Protein AF-A0A382LDP5-F1 (afdb_monomer_lite)

Structure (mmCIF, N/CA/C/O backbone):
data_AF-A0A382LDP5-F1
#
_entry.id   AF-A0A382LDP5-F1
#
loop_
_atom_site.group_PDB
_atom_site.id
_atom_site.type_symbol
_atom_site.label_atom_id
_atom_site.label_alt_id
_atom_site.label_comp_id
_atom_site.label_asym_id
_atom_site.label_entity_id
_atom_site.label_seq_id
_atom_site.pdbx_PDB_ins_code
_atom_site.Cartn_x
_atom_site.Cartn_y
_atom_site.Cartn_z
_atom_site.occupancy
_atom_site.B_iso_or_equiv
_atom_site.auth_seq_id
_atom_site.auth_comp_id
_atom_site.auth_asym_id
_atom_site.auth_atom_id
_atom_site.pdbx_PDB_model_num
ATOM 1 N N . MET A 1 1 ? -37.246 -4.353 24.747 1.00 52.97 1 MET A N 1
ATOM 2 C CA . MET A 1 1 ? -38.467 -3.590 25.084 1.00 52.97 1 MET A CA 1
ATOM 3 C C . MET A 1 1 ? -38.208 -2.152 24.686 1.00 52.97 1 MET A C 1
ATOM 5 O O . MET A 1 1 ? -37.091 -1.699 24.880 1.00 52.97 1 MET A O 1
ATOM 9 N N . THR A 1 2 ? -39.165 -1.484 24.052 1.00 60.97 2 THR A N 1
ATOM 10 C CA . THR A 1 2 ? -38.986 -0.116 23.543 1.00 60.97 2 THR A CA 1
ATOM 11 C C . THR A 1 2 ? -39.783 0.815 24.450 1.00 60.97 2 THR A C 1
ATOM 13 O O . THR A 1 2 ? -41.000 0.643 24.540 1.00 60.97 2 THR A O 1
ATOM 16 N N . SER A 1 3 ? -39.125 1.741 25.157 1.00 77.38 3 SER A N 1
ATOM 17 C CA . SER A 1 3 ? -39.829 2.702 26.016 1.00 77.38 3 SER A CA 1
ATOM 18 C C . SER A 1 3 ? -40.729 3.615 25.171 1.00 77.38 3 SER A C 1
ATOM 20 O O . SER A 1 3 ? -40.471 3.854 23.985 1.00 77.38 3 SER A O 1
ATOM 22 N N . LYS A 1 4 ? -41.811 4.123 25.769 1.00 79.56 4 LYS A N 1
ATOM 23 C CA . LYS A 1 4 ? -42.780 4.965 25.056 1.00 79.56 4 LYS A CA 1
ATOM 24 C C . LYS A 1 4 ? -42.286 6.407 24.936 1.00 79.56 4 LYS A C 1
ATOM 26 O O . LYS A 1 4 ? -42.578 7.070 23.939 1.00 79.56 4 LYS A O 1
ATOM 31 N N . PHE A 1 5 ? -41.517 6.881 25.918 1.00 90.12 5 PHE A N 1
ATOM 32 C CA . PHE A 1 5 ? -40.956 8.229 25.938 1.00 90.12 5 PHE A CA 1
ATOM 33 C C . PHE A 1 5 ? -39.427 8.222 26.067 1.00 90.12 5 PHE A C 1
ATOM 35 O O . PHE A 1 5 ? -38.841 7.401 26.772 1.00 90.12 5 PHE A O 1
ATOM 42 N N . LYS A 1 6 ? -38.765 9.191 25.416 1.00 87.00 6 LYS A N 1
ATOM 43 C CA . LYS A 1 6 ? -37.292 9.296 25.402 1.00 87.00 6 LYS A CA 1
ATOM 44 C C . LYS A 1 6 ? -36.678 9.432 26.798 1.00 87.00 6 LYS A C 1
ATOM 46 O O . LYS A 1 6 ? -35.593 8.913 27.015 1.00 87.00 6 LYS A O 1
ATOM 51 N N . TYR A 1 7 ? -37.341 10.120 27.730 1.00 91.88 7 TYR A N 1
ATOM 52 C CA . TYR A 1 7 ? -36.800 10.296 29.083 1.00 91.88 7 TYR A CA 1
ATOM 53 C C . TYR A 1 7 ? -36.760 8.974 29.865 1.00 91.88 7 TYR A C 1
ATOM 55 O O . TYR A 1 7 ? -35.806 8.743 30.596 1.00 91.88 7 TYR A O 1
ATOM 63 N N . GLU A 1 8 ? -37.743 8.090 29.661 1.00 91.75 8 GLU A N 1
ATOM 64 C CA . GLU A 1 8 ? -37.777 6.750 30.264 1.00 91.75 8 GLU A CA 1
ATOM 65 C C . GLU A 1 8 ? -36.614 5.908 29.739 1.00 91.75 8 GLU A C 1
ATOM 67 O O . GLU A 1 8 ? -35.909 5.278 30.514 1.00 91.75 8 GLU A O 1
ATOM 72 N N . TRP A 1 9 ? -36.340 5.990 28.434 1.00 89.38 9 TRP A N 1
ATOM 73 C CA . TRP A 1 9 ? -35.195 5.318 27.823 1.00 89.38 9 TRP A CA 1
ATOM 74 C C . TRP A 1 9 ? -33.854 5.831 28.363 1.00 89.38 9 TRP A C 1
ATOM 76 O O . TRP A 1 9 ? -32.962 5.041 28.665 1.00 89.38 9 TRP A O 1
ATOM 86 N N . TYR A 1 10 ? -33.698 7.151 28.513 1.00 90.19 10 TYR A N 1
ATOM 87 C CA . TYR A 1 10 ? -32.489 7.722 29.112 1.00 90.19 10 TYR A CA 1
ATOM 88 C C . TYR A 1 10 ? -32.309 7.288 30.568 1.00 90.19 10 TYR A C 1
ATOM 90 O O . TYR A 1 10 ? -31.184 6.994 30.969 1.00 90.19 10 TYR A O 1
ATOM 98 N N . GLN A 1 11 ? -33.397 7.214 31.338 1.00 92.56 11 GLN A N 1
ATOM 99 C CA . GLN A 1 11 ? -33.353 6.727 32.712 1.00 92.56 11 GLN A CA 1
ATOM 100 C C . GLN A 1 11 ? -32.978 5.239 32.762 1.00 92.56 11 GLN A C 1
ATOM 102 O O . GLN A 1 11 ? -32.095 4.872 33.524 1.00 92.56 11 GLN A O 1
ATOM 107 N N . GLU A 1 12 ? -33.541 4.402 31.886 1.00 92.19 12 GLU A N 1
ATOM 108 C CA . GLU A 1 12 ? -33.179 2.981 31.771 1.00 92.19 12 GLU A CA 1
ATOM 109 C C . GLU A 1 12 ? -31.692 2.778 31.435 1.00 92.19 12 GLU A C 1
ATOM 111 O O . GLU A 1 12 ? -31.045 1.896 32.006 1.00 92.19 12 GLU A O 1
ATOM 116 N N . ILE A 1 13 ? -31.126 3.597 30.538 1.00 90.75 13 ILE A N 1
ATOM 117 C CA . ILE A 1 13 ? -29.684 3.584 30.235 1.00 90.75 13 ILE A CA 1
ATOM 118 C C . ILE A 1 13 ? -28.871 3.972 31.470 1.00 90.75 13 ILE A C 1
ATOM 120 O O . ILE A 1 13 ? -27.852 3.339 31.748 1.00 90.75 13 ILE A O 1
ATOM 124 N N . TYR A 1 14 ? -29.300 5.007 32.192 1.00 92.81 14 TYR A N 1
ATOM 125 C CA . TYR A 1 14 ? -28.618 5.476 33.394 1.00 92.81 14 TYR A CA 1
ATOM 126 C C . TYR A 1 14 ? -28.636 4.415 34.503 1.00 92.81 14 TYR A C 1
ATOM 128 O O . TYR A 1 14 ? -27.598 4.108 35.086 1.00 92.81 14 TYR A O 1
ATOM 136 N N . ASP A 1 15 ? -29.787 3.787 34.731 1.00 95.62 15 ASP A N 1
ATOM 137 C CA . ASP A 1 15 ? -29.961 2.733 35.732 1.00 95.62 15 ASP A CA 1
ATOM 138 C C . ASP A 1 15 ? -29.179 1.462 35.353 1.00 95.62 15 ASP A C 1
ATOM 140 O O . ASP A 1 15 ? -28.639 0.767 36.213 1.00 95.62 15 ASP A O 1
ATOM 144 N N . SER A 1 16 ? -29.052 1.182 34.051 1.00 95.44 16 SER A N 1
ATOM 145 C CA . SER A 1 16 ? -28.300 0.037 33.517 1.00 95.44 16 SER A CA 1
ATOM 146 C C . SER A 1 16 ? -26.818 0.334 33.273 1.00 95.44 16 SER A C 1
ATOM 148 O O . SER A 1 16 ? -26.090 -0.537 32.791 1.00 95.44 16 SER A O 1
ATOM 150 N N . PHE A 1 17 ? -26.339 1.540 33.587 1.00 93.06 17 PHE A N 1
ATOM 151 C CA . PHE A 1 17 ? -25.025 2.021 33.157 1.00 93.06 17 PHE A CA 1
ATOM 152 C C . PHE A 1 17 ? -23.879 1.106 33.607 1.00 93.06 17 PHE A C 1
ATOM 154 O O . PHE A 1 17 ? -23.004 0.756 32.815 1.00 93.06 17 PHE A O 1
ATOM 161 N N . SER A 1 18 ? -23.919 0.632 34.855 1.00 95.12 18 SER A N 1
ATOM 162 C CA . SER A 1 18 ? -22.925 -0.313 35.377 1.00 95.12 18 SER A CA 1
ATOM 163 C C . SER A 1 18 ? -22.940 -1.660 34.647 1.00 95.12 18 SER A C 1
ATOM 165 O O . SER A 1 18 ? -21.878 -2.234 34.416 1.00 95.12 18 SER A O 1
ATOM 167 N N . ALA A 1 19 ? -24.118 -2.156 34.255 1.00 95.75 19 ALA A N 1
ATOM 168 C CA . ALA A 1 19 ? -24.245 -3.405 33.505 1.00 95.75 19 ALA A CA 1
ATOM 169 C C . ALA A 1 19 ? -23.701 -3.258 32.077 1.00 95.75 19 ALA A C 1
ATOM 171 O O . ALA A 1 19 ? -22.964 -4.126 31.616 1.00 95.75 19 ALA A O 1
ATOM 172 N N . ILE A 1 20 ? -23.985 -2.127 31.421 1.00 94.06 20 ILE A N 1
ATOM 173 C CA . ILE A 1 20 ? -23.461 -1.794 30.089 1.00 94.06 20 ILE A CA 1
ATOM 174 C C . ILE A 1 20 ? -21.929 -1.721 30.119 1.00 94.06 20 ILE A C 1
ATOM 176 O O . ILE A 1 20 ? -21.269 -2.296 29.254 1.00 94.06 20 ILE A O 1
ATOM 180 N N . ILE A 1 21 ? -21.345 -1.059 31.126 1.00 94.00 21 ILE A N 1
ATOM 181 C CA . ILE A 1 21 ? -19.883 -1.004 31.284 1.00 94.00 21 ILE A CA 1
ATOM 182 C C . ILE A 1 21 ? -19.307 -2.404 31.518 1.00 94.00 21 ILE A C 1
ATOM 184 O O . ILE A 1 21 ? -18.338 -2.774 30.858 1.00 94.00 21 ILE A O 1
ATOM 188 N N . ALA A 1 22 ? -19.905 -3.206 32.403 1.00 95.06 22 ALA A N 1
ATOM 189 C CA . ALA A 1 22 ? -19.426 -4.559 32.681 1.00 95.06 22 ALA A CA 1
ATOM 190 C C . ALA A 1 22 ? -19.488 -5.471 31.441 1.00 95.06 22 ALA A C 1
ATOM 192 O O . ALA A 1 22 ? -18.560 -6.246 31.187 1.00 95.06 22 ALA A O 1
ATOM 193 N N . GLU A 1 23 ? -20.553 -5.360 30.643 1.00 95.19 23 GLU A N 1
ATOM 194 C CA . GLU A 1 23 ? -20.687 -6.063 29.367 1.00 95.19 23 GLU A CA 1
ATOM 195 C C . GLU A 1 23 ? -19.606 -5.619 28.373 1.00 95.19 23 GLU A C 1
ATOM 197 O O . GLU A 1 23 ? -18.906 -6.463 27.804 1.00 95.19 23 GLU A O 1
ATOM 202 N N . ALA A 1 24 ? -19.413 -4.306 28.215 1.00 88.69 24 ALA A N 1
ATOM 203 C CA . ALA A 1 24 ? -18.405 -3.737 27.327 1.00 88.69 24 ALA A CA 1
ATOM 204 C C . ALA A 1 24 ? -16.979 -4.152 27.727 1.00 88.69 24 ALA A C 1
ATOM 206 O O . ALA A 1 24 ? -16.190 -4.554 26.870 1.00 88.69 24 ALA A O 1
ATOM 207 N N . GLU A 1 25 ? -16.647 -4.137 29.020 1.00 88.12 25 GLU A N 1
ATOM 208 C CA . GLU A 1 25 ? -15.364 -4.629 29.529 1.00 88.12 25 GLU A CA 1
ATOM 209 C C . GLU A 1 25 ? -15.185 -6.130 29.284 1.00 88.12 25 GLU A C 1
ATOM 211 O O . GLU A 1 25 ? -14.108 -6.575 28.876 1.00 88.12 25 GLU A O 1
ATOM 216 N N . GLY A 1 26 ? -16.230 -6.927 29.525 1.00 92.62 26 GLY A N 1
ATOM 217 C CA . GLY A 1 26 ? -16.220 -8.364 29.268 1.00 92.62 26 GLY A CA 1
ATOM 218 C C . GLY A 1 26 ? -15.967 -8.671 27.793 1.00 92.62 26 GLY A C 1
ATOM 219 O O . GLY A 1 26 ? -15.154 -9.539 27.463 1.00 92.62 26 GLY A O 1
ATOM 220 N N . TYR A 1 27 ? -16.607 -7.921 26.898 1.00 89.12 27 TYR A N 1
ATOM 221 C CA . TYR A 1 27 ? -16.396 -8.040 25.461 1.00 89.12 27 TYR A CA 1
ATOM 222 C C . TYR A 1 27 ? -15.003 -7.557 25.040 1.00 89.12 27 TYR A C 1
ATOM 224 O O . TYR A 1 27 ? -14.314 -8.240 24.284 1.00 89.12 27 TYR A O 1
ATOM 232 N N . GLY A 1 28 ? -14.530 -6.443 25.602 1.00 81.81 28 GLY A N 1
ATOM 233 C CA . GLY A 1 28 ? -13.176 -5.938 25.380 1.00 81.81 28 GLY A CA 1
ATOM 234 C C . GLY A 1 28 ? -12.099 -6.947 25.787 1.00 81.81 28 GLY A C 1
ATOM 235 O O . GLY A 1 28 ? -11.138 -7.153 25.047 1.00 81.81 28 GLY A O 1
ATOM 236 N N . LYS A 1 29 ? -12.289 -7.658 26.906 1.00 85.94 29 LYS A N 1
ATOM 237 C CA . LYS A 1 29 ? -11.415 -8.769 27.326 1.00 85.94 29 LYS A CA 1
ATOM 238 C C . LYS A 1 29 ? -11.452 -9.938 26.338 1.00 85.94 29 LYS A C 1
ATOM 240 O O . LYS A 1 29 ? -10.396 -10.471 26.011 1.00 85.94 29 LYS A O 1
ATOM 245 N N . LYS A 1 30 ? -12.629 -10.311 25.814 1.00 88.00 30 LYS A N 1
ATOM 246 C CA . LYS A 1 30 ? -12.755 -11.357 24.776 1.00 88.00 30 LYS A CA 1
ATOM 247 C C . LYS A 1 30 ? -12.025 -10.986 23.484 1.00 88.00 30 LYS A C 1
ATOM 249 O O . LYS A 1 30 ? -11.372 -11.838 22.892 1.00 88.00 30 LYS A O 1
ATOM 254 N N . LEU A 1 31 ? -12.094 -9.718 23.080 1.00 81.56 31 LEU A N 1
ATOM 255 C CA . LEU A 1 31 ? -11.359 -9.187 21.929 1.00 81.56 31 LEU A CA 1
ATOM 256 C C . LEU A 1 31 ? -9.854 -9.012 22.196 1.00 81.56 31 LEU A C 1
ATOM 258 O O . LEU A 1 31 ? -9.096 -8.709 21.277 1.00 81.56 31 LEU A O 1
ATOM 262 N N . GLY A 1 32 ? -9.399 -9.195 23.439 1.00 79.19 32 GLY A N 1
ATOM 263 C CA . GLY A 1 32 ? -8.006 -8.994 23.820 1.00 79.19 32 GLY A CA 1
ATOM 264 C C . GLY A 1 32 ? -7.588 -7.523 23.887 1.00 79.19 32 GLY A C 1
ATOM 265 O O . GLY A 1 32 ? -6.393 -7.241 23.870 1.00 79.19 32 GLY A O 1
ATOM 266 N N . LEU A 1 33 ? -8.534 -6.582 23.985 1.00 72.69 33 LEU A N 1
ATOM 267 C CA . LEU A 1 33 ? -8.248 -5.147 24.148 1.00 72.69 33 LEU A CA 1
ATOM 268 C C . LEU A 1 33 ? -7.609 -4.834 25.511 1.00 72.69 33 LEU A C 1
ATOM 270 O O . LEU A 1 33 ? -6.932 -3.825 25.673 1.00 72.69 33 LEU A O 1
ATOM 274 N N . ASN A 1 34 ? -7.747 -5.741 26.479 1.00 73.31 34 ASN A N 1
ATOM 275 C CA . ASN A 1 34 ? -7.053 -5.692 27.765 1.00 73.31 34 ASN A CA 1
ATOM 276 C C . ASN A 1 34 ? -5.549 -6.018 27.678 1.00 73.31 34 ASN A C 1
ATOM 278 O O . ASN A 1 34 ? -4.876 -5.977 28.703 1.00 73.31 34 ASN A O 1
ATOM 282 N N . LYS A 1 35 ? -5.016 -6.371 26.498 1.00 70.44 35 LYS A N 1
ATOM 283 C CA . LYS A 1 35 ? -3.579 -6.635 26.302 1.00 70.44 35 LYS A CA 1
ATOM 284 C C . LYS A 1 35 ? -2.726 -5.365 26.315 1.00 70.44 35 LYS A C 1
ATOM 286 O O . LYS A 1 35 ? -1.523 -5.461 26.526 1.00 70.44 35 LYS A O 1
ATOM 291 N N . LEU A 1 36 ? -3.336 -4.198 26.103 1.00 70.06 36 LEU A N 1
ATOM 292 C CA . LEU A 1 36 ? -2.643 -2.915 25.954 1.00 70.06 36 LEU A CA 1
ATOM 293 C C . LEU A 1 36 ? -3.149 -1.858 26.960 1.00 70.06 36 LEU A C 1
ATOM 295 O O . LEU A 1 36 ? -3.465 -0.743 26.552 1.00 70.06 36 LEU A O 1
ATOM 299 N N . PRO A 1 37 ? -3.242 -2.153 28.274 1.00 63.88 37 PRO A N 1
ATOM 300 C CA . PRO A 1 37 ? -3.909 -1.272 29.242 1.00 63.88 37 PRO A CA 1
ATOM 301 C C . PRO A 1 37 ? -3.259 0.119 29.355 1.00 63.88 37 PRO A C 1
ATOM 303 O O . PRO A 1 37 ? -3.952 1.092 29.625 1.00 63.88 37 PRO A O 1
ATOM 306 N N . ASN A 1 38 ? -1.952 0.219 29.088 1.00 67.56 38 ASN A N 1
ATOM 307 C CA . ASN A 1 38 ? -1.183 1.472 29.071 1.00 67.56 38 ASN A CA 1
ATOM 308 C C . ASN A 1 38 ? -0.591 1.781 27.676 1.00 67.56 38 ASN A C 1
ATOM 310 O O . ASN A 1 38 ? 0.312 2.608 27.540 1.00 67.56 38 ASN A O 1
ATOM 314 N N . ASP A 1 39 ? -1.056 1.080 26.639 1.00 68.56 39 ASP A N 1
ATOM 315 C CA . ASP A 1 39 ? -0.451 1.062 25.299 1.00 68.56 39 ASP A CA 1
ATOM 316 C C . ASP A 1 39 ? -1.510 1.266 24.202 1.00 68.56 39 ASP A C 1
ATOM 318 O O . ASP A 1 39 ? -1.516 0.618 23.159 1.00 68.56 39 ASP A O 1
ATOM 322 N N . ILE A 1 40 ? -2.453 2.175 24.463 1.00 67.25 40 ILE A N 1
ATOM 323 C CA . ILE A 1 40 ? -3.494 2.568 23.509 1.00 67.25 40 ILE A CA 1
ATOM 324 C C . ILE A 1 40 ? -2.993 3.775 22.706 1.00 67.25 40 ILE A C 1
ATOM 326 O O . ILE A 1 40 ? -2.827 4.873 23.240 1.00 67.25 40 ILE A O 1
ATOM 330 N N . GLY A 1 41 ? -2.751 3.580 21.409 1.00 66.06 41 GLY A N 1
ATOM 331 C CA . GLY A 1 41 ? -2.512 4.669 20.461 1.00 66.06 41 GLY A CA 1
ATOM 332 C C . GLY A 1 41 ? -3.839 5.292 20.025 1.00 66.06 41 GLY A C 1
ATOM 333 O O . GLY A 1 41 ? -4.626 4.647 19.343 1.00 66.06 41 GLY A O 1
ATOM 334 N N . LEU A 1 42 ? -4.104 6.540 20.421 1.00 60.16 42 LEU A N 1
ATOM 335 C CA . LEU A 1 42 ? -5.385 7.221 20.162 1.00 60.16 42 LEU A CA 1
ATOM 336 C C . LEU A 1 42 ? -5.428 8.016 18.847 1.00 60.16 42 LEU A C 1
ATOM 338 O O . LEU A 1 42 ? -6.384 8.754 18.614 1.00 60.16 42 LEU A O 1
ATOM 342 N N . TYR A 1 43 ? -4.420 7.905 17.978 1.00 59.06 43 TYR A N 1
ATOM 343 C CA . TYR A 1 43 ? -4.350 8.749 16.787 1.00 59.06 43 TYR A CA 1
ATOM 344 C C . TYR A 1 43 ? -3.946 7.976 15.531 1.00 59.06 43 T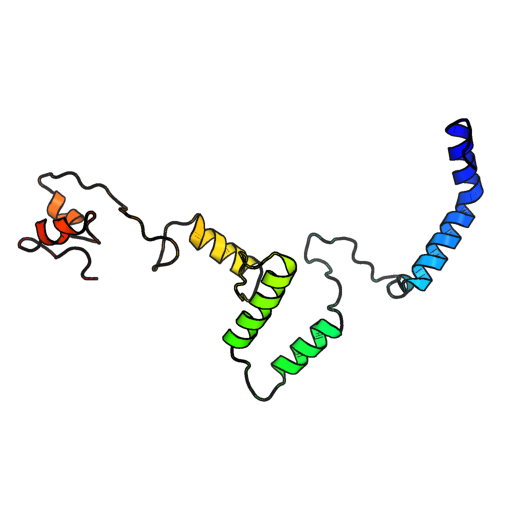YR A C 1
ATOM 346 O O . TYR A 1 43 ? -2.798 7.579 15.370 1.00 59.06 43 TYR A O 1
ATOM 354 N N . ALA A 1 44 ? -4.901 7.798 14.616 1.00 56.78 44 ALA A N 1
ATOM 355 C CA . ALA A 1 44 ? -4.696 7.102 13.344 1.00 56.78 44 ALA A CA 1
ATOM 356 C C . ALA A 1 44 ? -4.083 7.990 12.236 1.00 56.78 44 ALA A C 1
ATOM 358 O O . ALA A 1 44 ? -3.726 7.478 11.181 1.00 56.78 44 ALA A O 1
ATOM 359 N N . GLY A 1 45 ? -3.984 9.312 12.447 1.00 57.66 45 GLY A N 1
ATOM 360 C CA . GLY A 1 45 ? -3.654 10.288 11.392 1.00 57.66 45 GLY A CA 1
ATOM 361 C C . GLY A 1 45 ? -2.228 10.856 11.395 1.00 57.66 45 GLY A C 1
ATOM 362 O O . GLY A 1 45 ? -1.855 11.551 10.458 1.00 57.66 45 GLY A O 1
ATOM 363 N N . SER A 1 46 ? -1.422 10.610 12.431 1.00 54.28 46 SER A N 1
ATOM 364 C CA . SER A 1 46 ? -0.027 11.066 12.529 1.00 54.28 46 SER A CA 1
ATOM 365 C C . SER A 1 46 ? 0.795 9.977 13.182 1.00 54.28 46 SER A C 1
ATOM 367 O O . SER A 1 46 ? 0.360 9.343 14.143 1.00 54.28 46 SER A O 1
ATOM 369 N N . SER A 1 47 ? 1.998 9.786 12.652 1.00 56.88 47 SER A N 1
ATOM 370 C CA . SER A 1 47 ? 2.971 8.742 12.986 1.00 56.88 47 SER A CA 1
ATOM 371 C C . SER A 1 47 ? 3.525 8.796 14.418 1.00 56.88 47 SER A C 1
ATOM 373 O O . SER A 1 47 ? 4.632 8.330 14.662 1.00 56.88 47 SER A O 1
ATOM 375 N N . SER A 1 48 ? 2.805 9.381 15.374 1.00 60.69 48 SER A N 1
ATOM 376 C CA . SER A 1 48 ? 3.258 9.519 16.759 1.00 60.69 48 SER A CA 1
ATOM 377 C C . SER A 1 48 ? 3.274 8.185 17.514 1.00 60.69 48 SER A C 1
ATOM 379 O O . SER A 1 48 ? 4.129 8.003 18.378 1.00 60.69 48 SER A O 1
ATOM 381 N N . ARG A 1 49 ? 2.383 7.235 17.179 1.00 65.69 49 ARG A N 1
ATOM 382 C CA . ARG A 1 49 ? 2.397 5.867 17.735 1.00 65.69 49 ARG A CA 1
ATOM 383 C C . ARG A 1 49 ? 1.626 4.875 16.843 1.00 65.69 49 ARG A C 1
ATOM 385 O O . ARG A 1 49 ? 0.491 4.528 17.177 1.00 65.69 49 ARG A O 1
ATOM 392 N N . PRO A 1 50 ? 2.184 4.446 15.694 1.00 71.50 50 PRO A N 1
ATOM 393 C CA . PRO A 1 50 ? 1.547 3.419 14.873 1.00 71.50 50 PRO A CA 1
ATOM 394 C C . PRO A 1 50 ? 1.437 2.103 15.653 1.00 71.50 50 PRO A C 1
ATOM 396 O O . PRO A 1 50 ? 2.280 1.798 16.498 1.00 71.50 50 PRO A O 1
ATOM 399 N N . GLY A 1 51 ? 0.396 1.319 15.365 1.00 73.75 51 GLY A N 1
ATOM 400 C CA . GLY A 1 51 ? 0.291 -0.037 15.898 1.00 73.75 51 GLY A CA 1
ATOM 401 C C . GLY A 1 51 ? 1.464 -0.900 15.429 1.00 73.75 51 GLY A C 1
ATOM 402 O O . GLY A 1 51 ? 1.974 -0.715 14.322 1.00 73.75 51 GLY A O 1
ATOM 403 N N . ASN A 1 52 ? 1.884 -1.851 16.263 1.00 78.81 52 ASN A N 1
ATOM 404 C CA . ASN A 1 52 ? 2.886 -2.835 15.862 1.00 78.81 52 ASN A CA 1
ATOM 405 C C . ASN A 1 52 ? 2.394 -3.613 14.637 1.00 78.81 52 ASN A C 1
ATOM 407 O O . ASN A 1 52 ? 1.218 -3.981 14.559 1.00 78.81 52 ASN A O 1
ATOM 411 N N . LEU A 1 53 ? 3.301 -3.887 13.696 1.00 83.06 53 LEU A N 1
ATOM 412 C CA . LEU A 1 53 ? 2.981 -4.735 12.554 1.00 83.06 53 LEU A CA 1
ATOM 413 C C . LEU A 1 53 ? 2.555 -6.124 13.055 1.00 83.06 53 LEU A C 1
ATOM 415 O O . LEU A 1 53 ? 3.245 -6.697 13.902 1.00 83.06 53 LEU A O 1
ATOM 419 N N . PRO A 1 54 ? 1.448 -6.687 12.544 1.00 86.25 54 PRO A N 1
ATOM 420 C CA . PRO A 1 54 ? 1.078 -8.059 12.853 1.00 86.25 54 PRO A CA 1
ATOM 421 C C . PRO A 1 54 ? 2.184 -9.041 12.445 1.00 86.25 54 PRO A C 1
ATOM 423 O O . PRO A 1 54 ? 2.842 -8.838 11.424 1.00 86.25 54 PRO A O 1
ATOM 426 N N . ASN A 1 55 ? 2.338 -10.144 13.184 1.00 91.56 55 ASN A N 1
ATOM 427 C CA . ASN A 1 55 ? 3.367 -11.158 12.906 1.00 91.56 55 ASN A CA 1
ATOM 428 C C . ASN A 1 55 ? 3.294 -11.695 11.469 1.00 91.56 55 ASN A C 1
ATOM 430 O O . ASN A 1 55 ? 4.314 -11.824 10.809 1.00 91.56 55 ASN A O 1
ATOM 434 N N . TYR A 1 56 ? 2.088 -11.893 10.925 1.00 91.44 56 TYR A N 1
ATOM 435 C CA . TYR A 1 56 ? 1.912 -12.354 9.542 1.00 91.44 56 TYR A CA 1
ATOM 436 C C . TYR A 1 56 ? 2.406 -11.353 8.476 1.00 91.44 56 TYR A C 1
ATOM 438 O O . TYR A 1 56 ? 2.467 -11.707 7.304 1.00 91.44 56 TYR A O 1
ATOM 446 N N . VAL A 1 57 ? 2.734 -10.114 8.857 1.00 91.50 57 VAL A N 1
ATOM 447 C CA . VAL A 1 57 ? 3.378 -9.105 8.000 1.00 91.50 57 VAL A CA 1
ATOM 448 C C . VAL A 1 57 ? 4.858 -8.974 8.349 1.00 91.50 57 VAL A C 1
ATOM 450 O O . VAL A 1 57 ? 5.704 -8.970 7.458 1.00 91.50 57 VAL A O 1
ATOM 453 N N . LEU A 1 58 ? 5.178 -8.872 9.642 1.00 93.50 58 LEU A N 1
ATOM 454 C CA . LEU A 1 58 ? 6.547 -8.681 10.112 1.00 93.50 58 LEU A CA 1
ATOM 455 C C . LEU A 1 58 ? 7.437 -9.891 9.806 1.00 93.50 58 LEU A C 1
ATOM 457 O O . LEU A 1 58 ? 8.556 -9.707 9.330 1.00 93.50 58 LEU A O 1
ATOM 461 N N . ASP A 1 59 ? 6.944 -11.107 10.040 1.00 95.19 59 ASP A N 1
ATOM 462 C CA . ASP A 1 59 ? 7.728 -12.329 9.867 1.00 95.19 59 ASP A CA 1
ATOM 463 C C . ASP A 1 59 ? 8.148 -12.521 8.397 1.00 95.19 59 ASP A C 1
ATOM 465 O O . ASP A 1 59 ? 9.350 -12.672 8.167 1.00 95.19 59 ASP A O 1
ATOM 469 N N . PRO A 1 60 ? 7.256 -12.389 7.385 1.00 91.06 60 PRO A N 1
ATOM 470 C CA . PRO A 1 60 ? 7.670 -12.425 5.980 1.00 91.06 60 PRO A CA 1
ATOM 471 C C . PRO A 1 60 ? 8.670 -11.333 5.591 1.00 91.06 60 PRO A C 1
ATOM 473 O O . PRO A 1 60 ? 9.589 -11.595 4.817 1.00 91.06 60 PRO A O 1
ATOM 476 N N . ILE A 1 61 ? 8.533 -10.110 6.127 1.00 90.25 61 ILE A N 1
ATOM 477 C CA . ILE A 1 61 ? 9.496 -9.023 5.871 1.00 90.25 61 ILE A CA 1
ATOM 478 C C . ILE A 1 61 ? 10.880 -9.416 6.397 1.00 90.25 61 ILE A C 1
ATOM 480 O O . ILE A 1 61 ? 11.884 -9.247 5.698 1.00 90.25 61 ILE A O 1
ATOM 484 N N . VAL A 1 62 ? 10.945 -9.934 7.625 1.00 93.31 62 VAL A N 1
ATOM 485 C CA . VAL A 1 62 ? 12.198 -10.359 8.258 1.00 93.31 62 VAL A CA 1
ATOM 486 C C . VAL A 1 62 ? 12.806 -11.547 7.518 1.00 93.31 62 VAL A C 1
ATOM 488 O O . VAL A 1 62 ? 14.007 -11.537 7.250 1.00 93.31 62 VAL A O 1
ATOM 491 N N . GLU A 1 63 ? 11.999 -12.546 7.163 1.00 91.88 63 GLU A N 1
ATOM 492 C CA . GLU A 1 63 ? 12.428 -13.720 6.404 1.00 91.88 63 GLU A CA 1
ATOM 493 C C . GLU A 1 63 ? 13.010 -13.317 5.044 1.00 91.88 63 GLU A C 1
ATOM 495 O O . GLU A 1 63 ? 14.145 -13.678 4.733 1.00 91.88 63 GLU A O 1
ATOM 500 N N . ALA A 1 64 ? 12.292 -12.490 4.277 1.00 88.69 64 ALA A N 1
ATOM 501 C CA . ALA A 1 64 ? 12.737 -12.019 2.968 1.00 88.69 64 ALA A CA 1
ATOM 502 C C . ALA A 1 64 ? 14.054 -11.226 3.038 1.00 88.69 64 ALA A C 1
ATOM 504 O O . ALA A 1 64 ? 14.902 -11.369 2.161 1.00 88.69 64 ALA A O 1
ATOM 505 N N . ASN A 1 65 ? 14.256 -10.417 4.086 1.00 87.88 65 ASN A N 1
ATOM 506 C CA . ASN A 1 65 ? 15.489 -9.640 4.270 1.00 87.88 65 ASN A CA 1
ATOM 507 C C . ASN A 1 65 ? 16.672 -10.477 4.776 1.00 87.88 65 ASN A C 1
ATOM 509 O O . ASN A 1 65 ? 17.823 -10.114 4.542 1.00 87.88 65 ASN A O 1
ATOM 513 N N . ARG A 1 66 ? 16.411 -11.572 5.497 1.00 91.81 66 ARG A N 1
ATOM 514 C CA . ARG A 1 66 ? 17.451 -12.481 6.010 1.00 91.81 66 ARG A CA 1
ATOM 515 C C . ARG A 1 66 ? 17.760 -13.636 5.063 1.00 91.81 66 ARG A C 1
ATOM 517 O O . ARG A 1 66 ? 18.713 -14.377 5.309 1.00 91.81 66 ARG A O 1
ATOM 524 N N . ALA A 1 67 ? 16.974 -13.806 4.005 1.00 87.00 67 ALA A N 1
ATOM 525 C CA . ALA A 1 67 ? 17.236 -14.791 2.974 1.00 87.00 67 ALA A CA 1
ATOM 526 C C . ALA A 1 67 ? 18.607 -14.546 2.323 1.00 87.00 67 ALA A C 1
ATOM 528 O O . ALA A 1 67 ? 19.042 -13.416 2.118 1.00 87.00 67 ALA A O 1
ATOM 529 N N . SER A 1 68 ? 19.291 -15.624 1.941 1.00 85.00 68 SER A N 1
ATOM 530 C CA . SER A 1 68 ? 20.602 -15.554 1.279 1.00 85.00 68 SER A CA 1
ATOM 531 C C . SER A 1 68 ? 20.538 -15.055 -0.169 1.00 85.00 68 SER A C 1
ATOM 533 O O . SER A 1 68 ? 21.574 -14.908 -0.819 1.00 85.00 68 SER A O 1
ATOM 535 N N . ARG A 1 69 ? 19.332 -14.833 -0.703 1.00 85.69 69 ARG A N 1
ATOM 536 C CA . ARG A 1 69 ? 19.087 -14.409 -2.081 1.00 85.69 69 ARG A CA 1
ATOM 537 C C . ARG A 1 69 ? 18.090 -13.263 -2.106 1.00 85.69 69 ARG A C 1
ATOM 539 O O . ARG A 1 69 ? 17.019 -13.358 -1.517 1.00 85.69 69 ARG A O 1
ATOM 546 N N . THR A 1 70 ? 18.429 -12.224 -2.857 1.00 85.25 70 THR A N 1
ATOM 547 C CA . THR A 1 70 ? 17.544 -11.087 -3.103 1.00 85.25 70 THR A CA 1
ATOM 548 C C . THR A 1 70 ? 16.400 -11.491 -4.027 1.00 85.25 70 THR A C 1
ATOM 550 O O . THR A 1 70 ? 16.622 -12.112 -5.069 1.00 85.25 70 THR A O 1
ATOM 553 N N . ILE A 1 71 ? 15.176 -11.112 -3.664 1.00 86.19 71 ILE A N 1
ATOM 554 C CA . ILE A 1 71 ? 13.985 -11.356 -4.479 1.00 86.19 71 ILE A CA 1
ATOM 555 C C . ILE A 1 71 ? 13.973 -10.362 -5.653 1.00 86.19 71 ILE A C 1
ATOM 557 O O . ILE A 1 71 ? 14.140 -9.160 -5.430 1.00 86.19 71 ILE A O 1
ATOM 561 N N . PRO A 1 72 ? 13.770 -10.816 -6.904 1.00 89.12 72 PRO A N 1
ATOM 562 C CA . PRO A 1 72 ? 13.570 -9.910 -8.027 1.00 89.12 72 PRO A CA 1
ATOM 563 C C . PRO A 1 72 ? 12.338 -9.025 -7.811 1.00 89.12 72 PRO A C 1
ATOM 565 O O . PRO A 1 72 ? 11.247 -9.529 -7.552 1.00 89.12 72 PRO A O 1
ATOM 568 N N . VAL A 1 73 ? 12.497 -7.709 -7.988 1.00 86.31 73 VAL A N 1
ATOM 569 C CA . VAL A 1 73 ? 11.413 -6.722 -7.802 1.00 86.31 73 VAL A CA 1
ATOM 570 C C . VAL A 1 73 ? 10.183 -7.066 -8.641 1.00 86.31 73 VAL A C 1
ATOM 572 O O . VAL A 1 73 ? 9.068 -6.993 -8.142 1.00 86.31 73 VAL A O 1
ATOM 575 N N . ARG A 1 74 ? 10.390 -7.544 -9.872 1.00 90.50 74 ARG A N 1
ATOM 576 C CA . ARG A 1 74 ? 9.307 -7.956 -10.771 1.00 90.50 74 ARG A CA 1
ATOM 577 C C . ARG A 1 74 ? 8.379 -9.008 -10.156 1.00 90.50 74 ARG A C 1
ATOM 579 O O . ARG A 1 74 ? 7.179 -8.939 -10.364 1.00 90.50 74 ARG A O 1
ATOM 586 N N . THR A 1 75 ? 8.916 -9.966 -9.400 1.00 90.31 75 THR A N 1
ATOM 587 C CA . THR A 1 75 ? 8.093 -10.994 -8.745 1.00 90.31 75 THR A CA 1
ATOM 588 C C . THR A 1 75 ? 7.174 -10.364 -7.700 1.00 90.31 75 THR A C 1
ATOM 590 O O . THR A 1 75 ? 5.991 -10.680 -7.646 1.00 90.31 75 THR A O 1
ATOM 593 N N . VAL A 1 76 ? 7.710 -9.426 -6.913 1.00 89.06 76 VAL A N 1
ATOM 594 C CA . VAL A 1 76 ? 6.943 -8.679 -5.906 1.00 89.06 76 VAL A CA 1
ATOM 595 C C . VAL A 1 76 ? 5.885 -7.801 -6.575 1.00 89.06 76 VAL A C 1
ATOM 597 O O . VAL A 1 76 ? 4.750 -7.750 -6.112 1.00 89.06 76 VAL A O 1
ATOM 600 N N . GLU A 1 77 ? 6.233 -7.139 -7.679 1.00 92.06 77 GLU A N 1
ATOM 601 C CA . GLU A 1 77 ? 5.292 -6.344 -8.468 1.00 92.06 77 GLU A CA 1
ATOM 602 C C . GLU A 1 77 ? 4.163 -7.206 -9.034 1.00 92.06 77 GLU A C 1
ATOM 604 O O . GLU A 1 77 ? 3.001 -6.853 -8.867 1.00 92.06 77 GLU A O 1
ATOM 609 N N . ASP A 1 78 ? 4.467 -8.351 -9.647 1.00 94.62 78 ASP A N 1
ATOM 610 C CA . ASP A 1 78 ? 3.455 -9.252 -10.206 1.00 94.62 78 ASP A CA 1
ATOM 611 C C . ASP A 1 78 ? 2.473 -9.750 -9.131 1.00 94.62 78 ASP A C 1
ATOM 613 O O . ASP A 1 78 ? 1.265 -9.800 -9.376 1.00 94.62 78 ASP A O 1
ATOM 617 N N . ASP A 1 79 ? 2.951 -10.069 -7.926 1.00 93.69 79 ASP A N 1
ATOM 618 C CA . ASP A 1 79 ? 2.083 -10.474 -6.816 1.00 93.69 79 ASP A CA 1
ATOM 619 C C . ASP A 1 79 ? 1.261 -9.305 -6.259 1.00 93.69 79 ASP A C 1
ATOM 621 O O . ASP A 1 79 ? 0.059 -9.452 -6.026 1.00 93.69 79 ASP A O 1
ATOM 625 N N . LEU A 1 80 ? 1.857 -8.116 -6.135 1.00 93.56 80 LEU A N 1
ATOM 626 C CA . LEU A 1 80 ? 1.137 -6.907 -5.733 1.00 93.56 80 LEU A CA 1
ATOM 627 C C . LEU A 1 80 ? 0.019 -6.567 -6.732 1.00 93.56 80 LEU A C 1
ATOM 629 O O . LEU A 1 80 ? -1.100 -6.246 -6.329 1.00 93.56 80 LEU A O 1
ATOM 633 N N . ARG A 1 81 ? 0.294 -6.685 -8.037 1.00 95.56 81 ARG A N 1
ATOM 634 C CA . ARG A 1 81 ? -0.682 -6.461 -9.114 1.00 95.56 81 ARG A CA 1
ATOM 635 C C . ARG A 1 81 ? -1.861 -7.416 -8.995 1.00 95.56 81 ARG A C 1
ATOM 637 O O . ARG A 1 81 ? -2.996 -6.967 -9.123 1.00 95.56 81 ARG A O 1
ATOM 644 N N . LYS A 1 82 ? -1.619 -8.705 -8.720 1.00 96.38 82 LYS A N 1
ATOM 645 C CA . LYS A 1 82 ? -2.695 -9.689 -8.500 1.00 96.38 82 LYS A CA 1
ATOM 646 C C . LYS A 1 82 ? -3.586 -9.281 -7.333 1.00 96.38 82 LYS A C 1
ATOM 648 O O . LYS A 1 82 ? -4.796 -9.255 -7.502 1.00 96.38 82 LYS A O 1
ATOM 653 N N . VAL A 1 83 ? -2.999 -8.915 -6.189 1.00 95.88 83 VAL A N 1
ATOM 654 C CA . VAL A 1 83 ? -3.759 -8.497 -4.997 1.00 95.88 83 VAL A CA 1
ATOM 655 C C . VAL A 1 83 ? -4.615 -7.266 -5.294 1.00 95.88 83 VAL A C 1
ATOM 657 O O . VAL A 1 83 ? -5.802 -7.244 -4.984 1.00 95.88 83 VAL A O 1
ATOM 660 N N . VAL A 1 84 ? -4.038 -6.243 -5.927 1.00 96.00 84 VAL A N 1
ATOM 661 C CA . VAL A 1 84 ? -4.776 -5.018 -6.266 1.00 96.00 84 VAL A CA 1
ATOM 662 C C . VAL A 1 84 ? -5.900 -5.307 -7.261 1.00 96.00 84 VAL A C 1
ATOM 664 O O . VAL A 1 84 ? -7.016 -4.831 -7.069 1.00 96.00 84 VAL A O 1
ATOM 667 N N . LYS A 1 85 ? -5.640 -6.112 -8.293 1.00 97.19 85 LYS A N 1
ATOM 668 C CA . LYS A 1 85 ? -6.647 -6.484 -9.295 1.00 97.19 85 LYS A CA 1
ATOM 669 C C . LYS A 1 85 ? -7.763 -7.355 -8.721 1.00 97.19 85 LYS A C 1
ATOM 671 O O . LYS A 1 85 ? -8.906 -7.183 -9.123 1.00 97.19 85 LYS A O 1
ATOM 676 N N . ASP A 1 86 ? -7.460 -8.246 -7.782 1.00 97.69 86 ASP A N 1
ATOM 677 C CA . ASP A 1 86 ? -8.459 -9.076 -7.096 1.00 97.69 86 ASP A CA 1
ATOM 678 C C . ASP A 1 86 ? -9.412 -8.224 -6.240 1.00 97.69 86 ASP A C 1
ATOM 680 O O . ASP A 1 86 ? -10.625 -8.409 -6.271 1.00 97.69 86 ASP A O 1
ATOM 684 N N . VAL A 1 87 ? -8.874 -7.219 -5.539 1.00 97.50 87 VAL A N 1
ATOM 685 C CA . VAL A 1 87 ? -9.656 -6.349 -4.645 1.00 97.50 87 VAL A CA 1
ATOM 686 C C . VAL A 1 87 ? -10.427 -5.261 -5.400 1.00 97.50 87 VAL A C 1
ATOM 688 O O . VAL A 1 87 ? -11.575 -4.976 -5.061 1.00 97.50 87 VAL A O 1
ATOM 691 N N . TYR A 1 88 ? -9.808 -4.624 -6.398 1.00 96.19 88 TYR A N 1
ATOM 692 C CA . TYR A 1 88 ? -10.363 -3.437 -7.063 1.00 96.19 88 TYR A CA 1
ATOM 693 C C . TYR A 1 88 ? -10.856 -3.697 -8.499 1.00 96.19 88 TYR A C 1
ATOM 695 O O . TYR A 1 88 ? -11.619 -2.894 -9.041 1.00 96.19 88 TYR A O 1
ATOM 703 N N . GLY A 1 89 ? -10.470 -4.815 -9.120 1.00 96.88 89 GLY A N 1
ATOM 704 C CA . GLY A 1 89 ? -10.825 -5.205 -10.489 1.00 96.88 89 GLY A CA 1
ATOM 705 C C . GLY A 1 89 ? -9.663 -5.107 -11.484 1.00 96.88 89 GLY A C 1
ATOM 706 O O . GLY A 1 89 ? -8.679 -4.401 -11.262 1.00 96.88 89 GLY A O 1
ATOM 707 N N . ASP A 1 90 ? -9.783 -5.801 -12.620 1.00 96.00 90 ASP A N 1
ATOM 708 C CA . ASP A 1 90 ? -8.678 -5.984 -13.575 1.00 96.00 90 ASP A CA 1
ATOM 709 C C . ASP A 1 90 ? -8.222 -4.687 -14.269 1.00 96.00 90 ASP A C 1
ATOM 711 O O . ASP A 1 90 ? -7.072 -4.571 -14.682 1.00 96.00 90 ASP A O 1
ATOM 715 N N . GLN A 1 91 ? -9.073 -3.664 -14.345 1.00 96.31 91 GLN A N 1
ATOM 716 C CA . GLN A 1 91 ? -8.677 -2.346 -14.853 1.00 96.31 91 GLN A CA 1
ATOM 717 C C . GLN A 1 91 ? -7.669 -1.609 -13.953 1.00 96.31 91 GLN A C 1
ATOM 719 O O . GLN A 1 91 ? -7.066 -0.632 -14.396 1.00 96.31 91 GLN A O 1
ATOM 724 N N . TYR A 1 92 ? -7.500 -2.039 -12.698 1.00 94.19 92 TYR A N 1
ATOM 725 C CA . TYR A 1 92 ? -6.523 -1.458 -11.786 1.00 94.19 92 TYR A CA 1
ATOM 726 C C . TYR A 1 92 ? -5.150 -2.109 -11.942 1.00 94.19 92 TYR A C 1
ATOM 728 O O . TYR A 1 92 ? -4.996 -3.233 -12.429 1.00 94.19 92 TYR A O 1
ATOM 736 N N . ASP A 1 93 ? -4.134 -1.366 -11.521 1.00 92.50 93 ASP A N 1
ATOM 737 C CA . ASP A 1 93 ? -2.752 -1.808 -11.547 1.00 92.50 93 ASP A CA 1
ATOM 738 C C . ASP A 1 93 ? -2.028 -1.380 -10.267 1.00 92.50 93 ASP A C 1
ATOM 740 O O . ASP A 1 93 ? -2.499 -0.504 -9.538 1.00 92.50 93 ASP A O 1
ATOM 744 N N . ALA A 1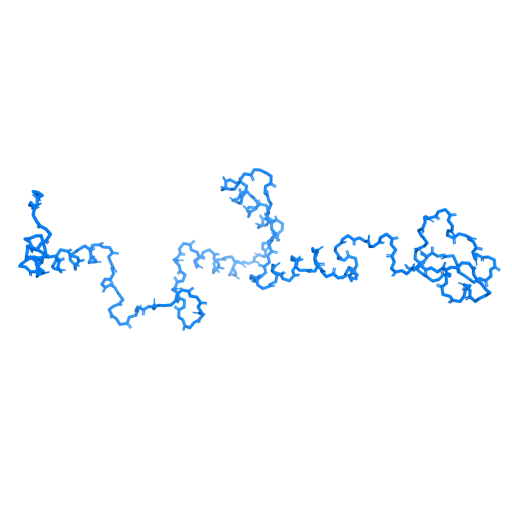 94 ? -0.886 -2.002 -9.994 1.00 90.62 94 ALA A N 1
ATOM 745 C CA . ALA A 1 94 ? -0.054 -1.704 -8.842 1.00 90.62 94 ALA A CA 1
ATOM 746 C C . ALA A 1 94 ? 1.364 -1.329 -9.270 1.00 90.62 94 ALA A C 1
ATOM 748 O O . ALA A 1 94 ? 1.938 -1.936 -10.174 1.00 90.62 94 ALA A O 1
ATOM 749 N N . ALA A 1 95 ? 1.941 -0.355 -8.571 1.00 85.94 95 ALA A N 1
ATOM 750 C CA . ALA A 1 95 ? 3.345 0.009 -8.688 1.00 85.94 95 ALA A CA 1
ATOM 751 C C . ALA A 1 95 ? 4.008 -0.150 -7.319 1.00 85.94 95 ALA A C 1
ATOM 753 O O . ALA A 1 95 ? 3.506 0.374 -6.321 1.00 85.94 95 ALA A O 1
ATOM 754 N N . ALA A 1 96 ? 5.126 -0.874 -7.267 1.00 88.31 96 ALA A N 1
ATOM 755 C CA . ALA A 1 96 ? 5.892 -1.012 -6.040 1.00 88.31 96 ALA A CA 1
ATOM 756 C C . ALA A 1 96 ? 6.732 0.253 -5.807 1.00 88.31 96 ALA A C 1
ATOM 758 O O . ALA A 1 96 ? 7.528 0.657 -6.655 1.00 88.31 96 ALA A O 1
ATOM 759 N N . ALA A 1 97 ? 6.578 0.872 -4.638 1.00 87.50 97 ALA A N 1
ATOM 760 C CA . ALA A 1 97 ? 7.449 1.948 -4.185 1.00 87.50 97 ALA A CA 1
ATOM 761 C C . ALA A 1 97 ? 7.762 1.786 -2.698 1.00 87.50 97 ALA A C 1
ATOM 763 O O . ALA A 1 97 ? 6.994 1.195 -1.943 1.00 87.50 97 ALA A O 1
ATOM 764 N N . ASN A 1 98 ? 8.894 2.346 -2.275 1.00 84.75 98 ASN A N 1
ATOM 765 C CA . ASN A 1 98 ? 9.388 2.177 -0.909 1.00 84.75 98 ASN A CA 1
ATOM 766 C C . ASN A 1 98 ? 8.543 2.915 0.138 1.00 84.75 98 ASN A C 1
ATOM 768 O O . ASN A 1 98 ? 8.563 2.534 1.305 1.00 84.75 98 ASN A O 1
ATOM 772 N N . THR A 1 99 ? 7.839 3.983 -0.252 1.00 86.56 99 THR A N 1
ATOM 773 C CA . THR A 1 99 ? 6.989 4.763 0.657 1.00 86.56 99 THR A CA 1
ATOM 774 C C . THR A 1 99 ? 5.760 5.324 -0.057 1.00 86.56 99 THR A C 1
ATOM 776 O O . THR A 1 99 ? 5.734 5.462 -1.285 1.00 86.56 99 THR A O 1
ATOM 779 N N . CYS A 1 100 ? 4.751 5.711 0.723 1.00 84.75 100 CYS A N 1
ATOM 780 C CA . CYS A 1 100 ? 3.553 6.374 0.216 1.00 84.75 100 CYS A CA 1
ATOM 781 C C . CYS A 1 100 ? 3.877 7.733 -0.426 1.00 84.75 100 CYS A C 1
ATOM 783 O O . CYS A 1 100 ? 3.299 8.092 -1.448 1.00 84.75 100 CYS A O 1
ATOM 785 N N . GLU A 1 101 ? 4.832 8.477 0.131 1.00 89.31 101 GLU A N 1
ATOM 786 C CA . GLU A 1 101 ? 5.304 9.753 -0.411 1.00 89.31 101 GLU A CA 1
ATOM 787 C C . GLU A 1 101 ? 5.986 9.566 -1.767 1.00 89.31 101 GLU A C 1
ATOM 789 O O . GLU A 1 101 ? 5.825 10.406 -2.652 1.00 89.31 101 GLU A O 1
ATOM 794 N N . ALA A 1 102 ? 6.706 8.456 -1.965 1.00 89.62 102 ALA A N 1
ATOM 795 C CA . ALA A 1 102 ? 7.275 8.116 -3.264 1.00 89.62 102 ALA A CA 1
ATOM 796 C C . ALA A 1 102 ? 6.171 7.844 -4.300 1.00 89.62 102 ALA A C 1
ATOM 798 O O . ALA A 1 102 ? 6.242 8.382 -5.406 1.00 89.62 102 ALA A O 1
ATOM 799 N N . CYS A 1 103 ? 5.120 7.098 -3.934 1.00 88.75 103 CYS A N 1
ATOM 800 C CA . CYS A 1 103 ? 3.942 6.915 -4.791 1.00 88.75 103 CYS A CA 1
ATOM 801 C C . CYS A 1 103 ? 3.277 8.253 -5.131 1.00 88.75 103 CYS A C 1
ATOM 803 O O . CYS A 1 103 ? 3.026 8.537 -6.300 1.00 88.75 103 CYS A O 1
ATOM 805 N N . LEU A 1 104 ? 3.039 9.106 -4.129 1.00 89.56 104 LEU A N 1
ATOM 806 C CA . LEU A 1 104 ? 2.455 10.431 -4.342 1.00 89.56 104 LEU A CA 1
ATOM 807 C C . LEU A 1 104 ? 3.313 11.265 -5.289 1.00 89.56 104 LEU A C 1
ATOM 809 O O . LEU A 1 104 ? 2.789 11.872 -6.219 1.00 89.56 104 LEU A O 1
ATOM 813 N N . ARG A 1 105 ? 4.633 11.256 -5.101 1.00 87.56 105 ARG A N 1
ATOM 814 C CA . ARG A 1 105 ? 5.562 11.955 -5.984 1.00 87.56 105 ARG A CA 1
ATOM 815 C C . ARG A 1 105 ? 5.470 11.453 -7.423 1.00 87.56 105 ARG A C 1
ATOM 817 O O . ARG A 1 105 ? 5.431 12.283 -8.323 1.00 87.56 105 ARG A O 1
ATOM 824 N N . ILE A 1 106 ? 5.387 10.140 -7.645 1.00 86.25 106 ILE A N 1
ATOM 825 C CA . ILE A 1 106 ? 5.188 9.568 -8.987 1.00 86.25 106 ILE A CA 1
ATOM 826 C C . ILE A 1 106 ? 3.875 10.075 -9.595 1.00 86.25 106 ILE A C 1
ATOM 828 O O . ILE A 1 106 ? 3.871 10.519 -10.745 1.00 86.25 106 ILE A O 1
ATOM 832 N N . CYS A 1 107 ? 2.782 10.075 -8.827 1.00 87.12 107 CYS A N 1
ATOM 833 C CA . CYS A 1 107 ? 1.493 10.597 -9.281 1.00 87.12 107 CYS A CA 1
ATOM 834 C C . CYS A 1 107 ? 1.591 12.077 -9.672 1.00 87.12 107 CYS A C 1
ATOM 836 O O . CYS A 1 107 ? 1.173 12.447 -10.767 1.00 87.12 107 CYS A O 1
ATOM 838 N N . PHE A 1 108 ? 2.192 12.915 -8.823 1.00 86.88 108 PHE A N 1
ATOM 839 C CA . PHE A 1 108 ? 2.376 14.336 -9.116 1.00 86.88 108 PHE A CA 1
ATOM 840 C C . PHE A 1 108 ? 3.266 14.559 -10.338 1.00 86.88 108 PHE A C 1
ATOM 842 O O . PHE A 1 108 ? 2.904 15.352 -11.201 1.00 86.88 108 PHE A O 1
ATOM 849 N N . GLU A 1 109 ? 4.394 13.854 -10.445 1.00 83.81 109 GLU A N 1
ATOM 850 C CA . GLU A 1 109 ? 5.318 13.979 -11.578 1.00 83.81 109 GLU A CA 1
ATOM 851 C C . GLU A 1 109 ? 4.703 13.520 -12.907 1.00 83.81 109 GLU A C 1
ATOM 853 O O . GLU A 1 109 ? 5.076 14.030 -13.960 1.00 83.81 109 GLU A O 1
ATOM 858 N N . THR A 1 110 ? 3.762 12.577 -12.864 1.00 80.44 110 THR A N 1
ATOM 859 C CA . THR A 1 110 ? 3.139 12.008 -14.067 1.00 80.44 110 THR A CA 1
ATOM 860 C C . THR A 1 110 ? 1.902 12.787 -14.508 1.00 80.44 110 THR A C 1
ATOM 862 O O . THR A 1 110 ? 1.703 12.974 -15.705 1.00 80.44 110 THR A O 1
ATOM 865 N N . LEU A 1 111 ? 1.066 13.226 -13.560 1.00 81.25 111 LEU A N 1
ATOM 866 C CA . LEU A 1 111 ? -0.254 13.803 -13.845 1.00 81.25 111 LEU A CA 1
ATOM 867 C C . LEU A 1 111 ? -0.273 15.334 -13.831 1.00 81.25 111 LEU A C 1
ATOM 869 O O . LEU A 1 111 ? -1.083 15.937 -14.530 1.00 81.25 111 LEU A O 1
ATOM 873 N N . CYS A 1 112 ? 0.578 15.962 -13.016 1.00 79.00 112 CYS A N 1
ATOM 874 C CA . CYS A 1 112 ? 0.456 17.388 -12.698 1.00 79.00 112 CYS A CA 1
ATOM 875 C C . CYS A 1 112 ? 1.714 18.191 -13.037 1.00 79.00 112 CYS A C 1
ATOM 877 O O . CYS A 1 112 ? 1.622 19.351 -13.438 1.00 79.00 112 CYS A O 1
ATOM 879 N N . ALA A 1 113 ? 2.896 17.615 -12.823 1.00 78.38 113 ALA A N 1
ATOM 880 C CA . ALA A 1 113 ? 4.149 18.322 -13.010 1.00 78.38 113 ALA A CA 1
ATOM 881 C C . ALA A 1 113 ? 4.494 18.442 -14.499 1.00 78.38 113 ALA A C 1
ATOM 883 O O . ALA A 1 113 ? 4.164 17.558 -15.294 1.00 78.38 113 ALA A O 1
ATOM 884 N N . PRO A 1 114 ? 5.230 19.496 -14.889 1.00 72.06 114 PRO A N 1
ATOM 885 C CA . PRO A 1 114 ? 5.865 19.523 -16.190 1.00 72.06 114 PRO A CA 1
ATOM 886 C C . PRO A 1 114 ? 6.718 18.266 -16.401 1.00 72.06 114 PRO A C 1
ATOM 888 O O . PRO A 1 114 ? 7.536 17.967 -15.530 1.00 72.06 114 PRO A O 1
ATOM 891 N N . PRO A 1 115 ? 6.603 17.549 -17.535 1.00 70.88 115 PRO A N 1
ATOM 892 C CA . PRO A 1 115 ? 7.471 16.428 -17.847 1.00 70.88 115 PRO A CA 1
ATOM 893 C C . PRO A 1 115 ? 8.935 16.853 -17.762 1.00 70.88 115 PRO A C 1
ATOM 895 O O . PRO A 1 115 ? 9.412 17.701 -18.522 1.00 70.88 115 PRO A O 1
ATOM 898 N N . ILE A 1 116 ? 9.670 16.261 -16.832 1.00 69.25 116 ILE A N 1
ATOM 899 C CA . ILE A 1 116 ? 11.115 16.428 -16.666 1.00 69.25 116 IL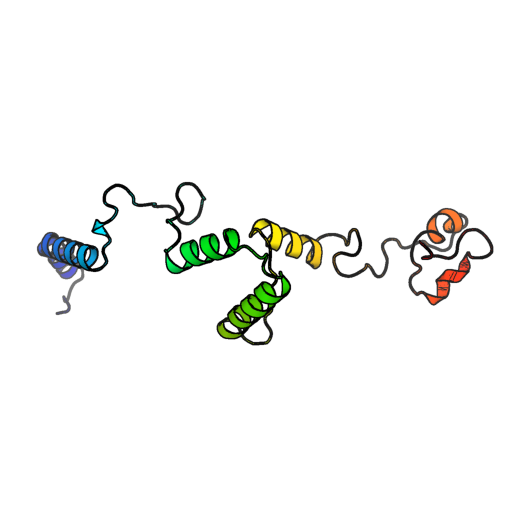E A CA 1
ATOM 900 C C . ILE A 1 116 ? 11.743 15.057 -16.920 1.00 69.25 116 ILE A C 1
ATOM 902 O O . ILE A 1 116 ? 11.211 14.040 -16.482 1.00 69.25 116 ILE A O 1
ATOM 906 N N . MET A 1 117 ? 12.856 15.008 -17.662 1.00 62.25 117 MET A N 1
ATOM 907 C CA . MET A 1 117 ? 13.619 13.769 -17.900 1.00 62.25 117 MET A CA 1
ATOM 908 C C . MET A 1 117 ? 12.762 12.581 -18.390 1.00 62.25 117 MET A C 1
ATOM 910 O O . MET A 1 117 ? 12.951 11.450 -17.950 1.00 62.25 117 MET A O 1
ATOM 914 N N . ARG A 1 118 ? 11.825 12.831 -19.318 1.00 60.78 118 ARG A N 1
ATOM 915 C CA . ARG A 1 118 ? 10.932 11.813 -19.915 1.00 60.78 118 ARG A CA 1
ATOM 916 C C . ARG A 1 118 ? 9.926 11.165 -18.942 1.00 60.78 118 ARG A C 1
ATOM 918 O O . ARG A 1 118 ? 9.366 10.127 -19.276 1.00 60.78 118 ARG A O 1
ATOM 925 N N . ARG A 1 119 ? 9.676 11.760 -17.770 1.00 63.12 119 ARG A N 1
ATOM 926 C CA . ARG A 1 119 ? 8.556 11.382 -16.887 1.00 63.12 119 ARG A CA 1
ATOM 927 C C . ARG A 1 119 ? 7.283 12.111 -17.321 1.00 63.12 119 ARG A C 1
ATOM 929 O O . ARG A 1 119 ? 7.367 13.292 -17.644 1.00 63.12 119 ARG A O 1
ATOM 936 N N . GLY A 1 120 ? 6.142 11.420 -17.330 1.00 67.94 120 GLY A N 1
ATOM 937 C CA . GLY A 1 120 ? 4.860 11.960 -17.803 1.00 67.94 120 GLY A CA 1
ATOM 938 C C . GLY A 1 120 ? 4.714 11.996 -19.331 1.00 67.94 120 GLY A C 1
ATOM 939 O O . GLY A 1 120 ? 5.607 11.584 -20.078 1.00 67.94 120 GLY A O 1
ATOM 940 N N . GLU A 1 121 ? 3.570 12.487 -19.813 1.00 67.00 121 GLU A N 1
ATOM 941 C CA . GLU A 1 121 ? 3.356 12.675 -21.250 1.00 67.00 121 GLU A CA 1
ATOM 942 C C . GLU A 1 121 ? 4.277 13.766 -21.798 1.00 67.00 121 GLU A C 1
ATOM 944 O O . GLU A 1 121 ? 4.441 14.840 -21.217 1.00 67.00 121 GLU A O 1
ATOM 949 N N . THR A 1 122 ? 4.897 13.506 -22.950 1.00 70.06 122 THR A N 1
ATOM 950 C CA . THR A 1 122 ? 5.776 14.499 -23.568 1.00 70.06 122 THR A CA 1
ATOM 951 C C . THR A 1 122 ? 4.936 15.660 -24.088 1.00 70.06 122 THR A C 1
ATOM 953 O O . THR A 1 122 ? 3.994 15.446 -24.851 1.00 70.06 122 THR A O 1
ATOM 956 N N . TYR A 1 123 ? 5.295 16.896 -23.727 1.00 69.25 123 TYR A N 1
ATOM 957 C CA . TYR A 1 123 ? 4.644 18.075 -24.296 1.00 69.25 123 TYR A CA 1
ATOM 958 C C . TYR A 1 123 ? 4.646 18.007 -25.825 1.00 69.25 123 TYR A C 1
ATOM 960 O O . TYR A 1 123 ? 5.696 17.799 -26.436 1.00 69.25 123 TYR A O 1
ATOM 968 N N . ARG A 1 124 ? 3.484 18.259 -26.441 1.00 68.94 124 ARG A N 1
ATOM 969 C CA . ARG A 1 124 ? 3.399 18.462 -27.895 1.00 68.94 124 ARG A CA 1
ATOM 970 C C . ARG A 1 124 ? 4.219 19.681 -28.329 1.00 68.94 124 ARG A C 1
ATOM 972 O O . ARG A 1 124 ? 4.855 19.636 -29.368 1.00 68.94 124 ARG A O 1
ATOM 979 N N . GLY A 1 125 ? 4.267 20.726 -27.504 1.00 70.56 125 GLY A N 1
ATOM 980 C CA . GLY A 1 125 ? 5.164 21.871 -27.652 1.00 70.56 125 GLY A CA 1
ATOM 981 C C . GLY A 1 125 ? 5.306 22.606 -26.319 1.00 70.56 125 GLY A C 1
ATOM 982 O O . GLY A 1 125 ? 4.379 22.589 -25.513 1.00 70.56 125 GLY A O 1
ATOM 983 N N . ARG A 1 126 ? 6.474 23.210 -26.064 1.00 71.88 126 ARG A N 1
ATOM 984 C CA . ARG A 1 126 ? 6.718 24.042 -24.864 1.00 71.88 126 ARG A CA 1
ATOM 985 C C . ARG A 1 126 ? 6.652 25.538 -25.144 1.00 71.88 126 ARG A C 1
ATOM 987 O O . ARG A 1 126 ? 6.361 26.312 -24.242 1.00 71.88 126 ARG A O 1
ATOM 994 N N . VAL A 1 127 ? 6.958 25.932 -26.375 1.00 76.06 127 VAL A N 1
ATOM 995 C CA . VAL A 1 127 ? 7.045 27.323 -26.813 1.00 76.06 127 VAL A CA 1
ATOM 996 C C . VAL A 1 127 ? 6.489 27.393 -28.230 1.00 76.06 127 VAL A C 1
ATOM 998 O O . VAL A 1 127 ? 6.729 26.492 -29.035 1.00 76.06 127 VAL A O 1
ATOM 1001 N N . ILE A 1 128 ? 5.734 28.451 -28.516 1.00 83.19 128 ILE A N 1
ATOM 1002 C CA . ILE A 1 128 ? 5.352 28.825 -29.877 1.00 83.19 128 ILE A CA 1
ATOM 1003 C C . ILE A 1 128 ? 6.354 29.878 -30.326 1.00 83.19 128 ILE A C 1
ATOM 1005 O O . ILE A 1 128 ? 6.489 30.911 -29.674 1.00 83.19 128 ILE A O 1
ATOM 1009 N N . ILE A 1 129 ? 7.053 29.604 -31.420 1.00 81.62 129 ILE A N 1
ATOM 1010 C CA . ILE A 1 129 ? 8.030 30.522 -32.001 1.00 81.62 129 ILE A CA 1
ATOM 1011 C C . ILE A 1 129 ? 7.429 31.020 -33.315 1.00 81.62 129 ILE A C 1
ATOM 1013 O O . ILE A 1 129 ? 7.310 30.233 -34.258 1.00 81.62 129 ILE A O 1
ATOM 1017 N N . PRO A 1 130 ? 6.972 32.284 -33.375 1.00 82.94 130 PRO A N 1
ATOM 1018 C CA . PRO A 1 130 ? 6.520 32.883 -34.620 1.00 82.94 130 PRO A CA 1
ATOM 1019 C C . PRO A 1 130 ? 7.653 32.900 -35.643 1.00 82.94 130 PRO A C 1
ATOM 1021 O O . PRO A 1 130 ? 8.822 33.030 -35.289 1.00 82.94 130 PRO A O 1
ATOM 1024 N N . TYR A 1 131 ? 7.298 32.807 -36.920 1.00 82.12 131 TYR A N 1
ATOM 1025 C CA . TYR A 1 131 ? 8.254 33.024 -37.996 1.00 82.12 131 TYR A CA 1
ATOM 1026 C C . TYR A 1 131 ? 8.608 34.519 -38.046 1.00 82.12 131 TYR A C 1
ATOM 1028 O O . TYR A 1 131 ? 7.799 35.335 -38.487 1.00 82.12 131 TYR A O 1
ATOM 1036 N N . SER A 1 132 ? 9.780 34.876 -37.529 1.00 83.19 132 SER A N 1
ATOM 1037 C CA . SER A 1 132 ? 10.316 36.242 -37.452 1.00 83.19 132 SER A CA 1
ATOM 1038 C C . SER A 1 132 ? 11.797 36.249 -37.828 1.00 83.19 132 SER A C 1
ATOM 1040 O O . SER A 1 132 ? 12.356 35.196 -38.089 1.00 83.19 132 SER A O 1
ATOM 1042 N N . GLU A 1 133 ? 12.446 37.410 -37.871 1.00 81.75 133 GLU A N 1
ATOM 1043 C CA . GLU A 1 133 ? 13.867 37.521 -38.241 1.00 81.75 133 GLU A CA 1
ATOM 1044 C C . GLU A 1 133 ? 14.791 36.694 -37.322 1.00 81.75 133 GLU A C 1
ATOM 1046 O O . GLU A 1 133 ? 15.662 35.981 -37.809 1.00 81.75 133 GLU A O 1
ATOM 1051 N N . ASP A 1 134 ? 14.514 36.671 -36.014 1.00 78.94 134 ASP A N 1
ATOM 1052 C CA . ASP A 1 134 ? 15.356 36.000 -35.008 1.00 78.94 134 ASP A CA 1
ATOM 1053 C C . ASP A 1 134 ? 14.953 34.551 -34.688 1.00 78.94 134 ASP A C 1
ATOM 1055 O O . ASP A 1 134 ? 15.501 33.926 -33.774 1.00 78.94 134 ASP A O 1
ATOM 1059 N N . TYR A 1 135 ? 13.967 33.992 -35.395 1.00 80.19 135 TYR A N 1
ATOM 1060 C CA . TYR A 1 135 ? 13.408 32.684 -35.037 1.00 80.19 135 TYR A CA 1
ATOM 1061 C C . TYR A 1 135 ? 14.428 31.537 -35.129 1.00 80.19 135 TYR A C 1
ATOM 1063 O O . TYR A 1 135 ? 14.243 30.508 -34.482 1.00 80.19 135 TYR A O 1
ATOM 1071 N N . GLU A 1 136 ? 15.512 31.700 -35.891 1.00 76.75 136 GLU A N 1
ATOM 1072 C CA . GLU A 1 136 ? 16.556 30.688 -36.084 1.00 76.75 136 GLU A CA 1
ATOM 1073 C C . GLU A 1 136 ? 17.355 30.377 -34.808 1.00 76.75 136 GLU A C 1
ATOM 1075 O O . GLU A 1 136 ? 17.770 29.232 -34.609 1.00 76.75 136 GLU A O 1
ATOM 1080 N N . TRP A 1 137 ? 17.504 31.359 -33.911 1.00 76.44 137 TRP A N 1
ATOM 1081 C CA . TRP A 1 137 ? 18.312 31.243 -32.692 1.00 76.44 137 TRP A CA 1
ATOM 1082 C C . TRP A 1 137 ? 17.651 30.412 -31.597 1.00 76.44 137 TRP A C 1
ATOM 1084 O O . TRP A 1 137 ? 18.342 29.840 -30.763 1.00 76.44 137 TRP A O 1
ATOM 1094 N N . LEU A 1 138 ? 16.318 30.338 -31.578 1.00 75.62 138 LEU A N 1
ATOM 1095 C CA . LEU A 1 138 ? 15.566 29.547 -30.597 1.00 75.62 138 LEU A CA 1
ATOM 1096 C C . LEU A 1 138 ? 14.790 28.403 -31.263 1.00 75.62 138 LEU A C 1
ATOM 1098 O O . LEU A 1 138 ? 14.667 27.326 -30.687 1.00 75.62 138 LEU A O 1
ATOM 1102 N N . GLY A 1 139 ? 14.303 28.610 -32.488 1.00 75.69 139 GLY A N 1
ATOM 1103 C CA . GLY A 1 139 ? 13.462 27.673 -33.234 1.00 75.69 139 GLY A CA 1
ATOM 1104 C C . GLY A 1 139 ? 14.175 26.421 -33.728 1.00 75.69 139 GLY A C 1
ATOM 1105 O O . GLY A 1 139 ? 13.511 25.414 -33.971 1.00 75.69 139 GLY A O 1
ATOM 1106 N N . GLY A 1 140 ? 15.507 26.455 -33.836 1.00 75.50 140 GLY A N 1
ATOM 1107 C CA . GLY A 1 140 ? 16.315 25.273 -34.152 1.00 75.50 140 GLY A CA 1
ATOM 1108 C C . GLY A 1 140 ? 16.484 24.324 -32.962 1.00 75.50 140 GLY A C 1
ATOM 1109 O O . GLY A 1 140 ? 16.727 23.132 -33.148 1.00 75.50 140 GLY A O 1
ATOM 1110 N N . TYR A 1 141 ? 16.320 24.818 -31.731 1.00 75.25 141 TYR A N 1
ATOM 1111 C CA . TYR A 1 141 ? 16.576 24.043 -30.520 1.00 75.25 141 TYR A CA 1
ATOM 1112 C C . TYR A 1 141 ? 15.326 23.304 -30.024 1.00 75.25 141 TYR A C 1
ATOM 1114 O O . TYR A 1 141 ? 14.238 23.861 -29.889 1.00 75.25 141 TYR A O 1
ATOM 1122 N N . GLY A 1 142 ? 15.498 22.024 -29.682 1.00 76.31 142 GLY A N 1
ATOM 1123 C CA . GLY A 1 142 ? 14.416 21.154 -29.216 1.00 76.31 142 GLY A CA 1
ATOM 1124 C C . GLY A 1 142 ? 13.723 20.392 -30.348 1.00 76.31 142 GLY A C 1
ATOM 1125 O O . GLY A 1 142 ? 14.229 20.291 -31.459 1.00 76.31 142 GLY A O 1
ATOM 1126 N N . ARG A 1 143 ? 12.573 19.776 -30.053 1.00 76.75 143 ARG A N 1
ATOM 1127 C CA . ARG A 1 143 ? 11.848 18.911 -30.996 1.00 76.75 143 ARG A CA 1
ATOM 1128 C C . ARG A 1 143 ? 10.745 19.701 -31.698 1.00 76.75 143 ARG A C 1
ATOM 1130 O O . ARG A 1 143 ? 9.768 20.078 -31.054 1.00 76.75 143 ARG A O 1
ATOM 1137 N N . ALA A 1 144 ? 10.876 19.901 -33.009 1.00 79.12 144 ALA A N 1
ATOM 1138 C CA . ALA A 1 144 ? 9.854 20.570 -33.810 1.00 79.12 144 ALA A CA 1
ATOM 1139 C C . ALA A 1 144 ? 8.510 19.819 -33.754 1.00 79.12 144 ALA A C 1
ATOM 1141 O O . ALA A 1 144 ? 8.455 18.592 -33.905 1.00 79.12 144 ALA A O 1
ATOM 1142 N N . PHE A 1 145 ? 7.418 20.566 -33.583 1.00 76.31 145 PHE A N 1
ATOM 1143 C CA . PHE A 1 145 ? 6.055 20.055 -33.675 1.00 76.31 145 PHE A CA 1
ATOM 1144 C C . PHE A 1 145 ? 5.200 20.995 -34.540 1.00 76.31 145 PHE A C 1
ATOM 1146 O O . PHE A 1 145 ? 5.052 22.162 -34.183 1.00 76.31 145 PHE A O 1
ATOM 1153 N N . PRO A 1 146 ? 4.603 20.516 -35.647 1.00 79.94 146 PRO A N 1
ATOM 1154 C CA . PRO A 1 146 ? 4.676 19.147 -36.168 1.00 79.94 146 PRO A CA 1
ATOM 1155 C C . PRO A 1 146 ? 6.088 18.721 -36.645 1.00 79.94 146 PRO A C 1
ATOM 1157 O O . PRO A 1 146 ? 6.808 19.550 -37.202 1.00 79.94 146 PRO A O 1
ATOM 1160 N N . PRO A 1 147 ? 6.471 17.428 -36.524 1.00 77.75 147 PRO A N 1
ATOM 1161 C CA . PRO A 1 147 ? 7.818 16.943 -36.872 1.00 77.75 147 PRO A CA 1
ATOM 1162 C C . PRO A 1 147 ? 8.261 17.198 -38.317 1.00 77.75 147 PRO A C 1
ATOM 1164 O O . PRO A 1 147 ? 9.455 17.235 -38.593 1.00 77.75 147 PRO A O 1
ATOM 1167 N N . ARG A 1 148 ? 7.319 17.413 -39.246 1.00 83.44 148 ARG A N 1
ATOM 1168 C CA . ARG A 1 148 ? 7.617 17.716 -40.657 1.00 83.44 14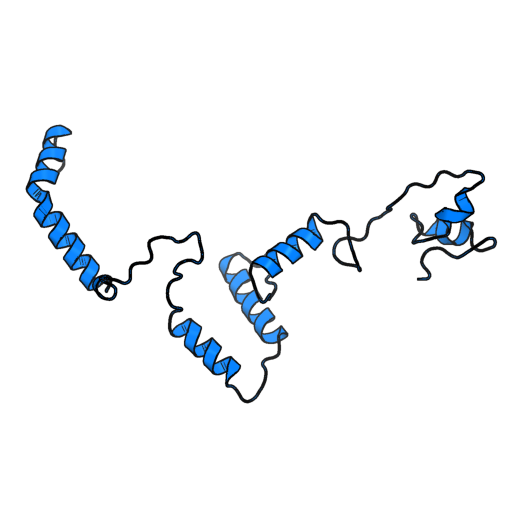8 ARG A CA 1
ATOM 1169 C C . ARG A 1 148 ? 8.448 18.989 -40.857 1.00 83.44 148 ARG A C 1
ATOM 1171 O O . ARG A 1 148 ? 9.085 19.130 -41.889 1.00 83.44 148 ARG A O 1
ATOM 1178 N N . TYR A 1 149 ? 8.442 19.899 -39.883 1.00 79.94 149 TYR A N 1
ATOM 1179 C CA . TYR A 1 149 ? 9.211 21.144 -39.929 1.00 79.94 149 TYR A CA 1
ATOM 1180 C C . TYR A 1 149 ? 10.586 21.034 -39.259 1.00 79.94 149 TYR A C 1
ATOM 1182 O O . TYR A 1 149 ? 11.292 22.032 -39.176 1.00 79.94 149 TYR A O 1
ATOM 1190 N N . LYS A 1 150 ? 10.996 19.835 -38.809 1.00 77.56 150 LYS A N 1
ATOM 1191 C CA . LYS A 1 150 ? 12.311 19.593 -38.186 1.00 77.56 150 LYS A CA 1
ATOM 1192 C C . LYS A 1 150 ? 13.477 20.121 -39.033 1.00 77.56 150 LYS A C 1
ATOM 1194 O O . LYS A 1 150 ? 14.451 20.619 -38.479 1.00 77.56 150 LYS A O 1
ATOM 1199 N N . ASN A 1 151 ? 13.359 20.024 -40.356 1.00 81.88 151 ASN A N 1
ATOM 1200 C CA . ASN A 1 151 ? 14.428 20.380 -41.286 1.00 81.88 151 ASN A CA 1
ATOM 1201 C C . ASN A 1 151 ? 14.351 21.829 -41.784 1.00 81.88 151 ASN A C 1
ATOM 1203 O O . ASN A 1 151 ? 15.133 22.199 -42.648 1.00 81.88 151 ASN A O 1
ATOM 1207 N N . LEU A 1 152 ? 13.436 22.660 -41.269 1.00 80.75 152 LEU A N 1
ATOM 1208 C CA . LEU A 1 152 ? 13.295 24.049 -41.725 1.00 80.75 152 LEU A CA 1
ATOM 1209 C C . LEU A 1 152 ? 14.589 24.864 -41.543 1.00 80.75 152 LEU A C 1
ATOM 1211 O O . LEU A 1 152 ? 14.860 25.769 -42.322 1.00 80.75 152 LEU A O 1
ATOM 1215 N N . LEU A 1 153 ? 15.384 24.520 -40.527 1.00 76.19 153 LEU A N 1
ATOM 1216 C CA . LEU A 1 153 ? 16.599 25.234 -40.131 1.00 76.19 153 LEU A CA 1
ATOM 1217 C C . LEU A 1 153 ? 17.880 24.405 -40.321 1.00 76.19 153 LEU A C 1
ATOM 1219 O O . LEU A 1 153 ? 18.945 24.816 -39.865 1.00 76.19 153 LEU A O 1
ATOM 1223 N N . VAL A 1 154 ? 17.794 23.253 -41.002 1.00 78.00 154 VAL A N 1
ATOM 1224 C CA . VAL A 1 154 ? 18.923 22.312 -41.142 1.00 78.00 154 VAL A CA 1
ATOM 1225 C C . VAL A 1 154 ? 20.135 22.941 -41.836 1.00 78.00 154 VAL A C 1
ATOM 1227 O O . VAL A 1 154 ? 21.264 22.659 -41.454 1.00 78.00 154 VAL A O 1
ATOM 1230 N N . ASP A 1 155 ? 19.902 23.850 -42.785 1.00 72.75 155 ASP A N 1
ATOM 1231 C CA . ASP A 1 155 ? 20.960 24.529 -43.544 1.00 72.75 155 ASP A CA 1
ATOM 1232 C C . ASP A 1 155 ? 21.572 25.731 -42.803 1.00 72.75 155 ASP A C 1
ATOM 1234 O O . ASP A 1 155 ? 22.576 26.288 -43.248 1.00 72.75 155 ASP A O 1
ATOM 1238 N N . ARG A 1 156 ? 20.956 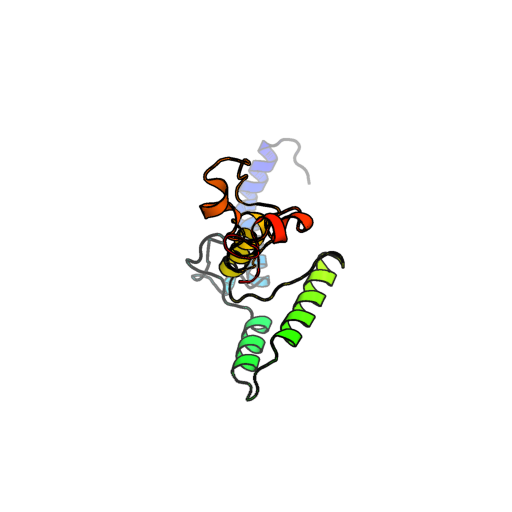26.181 -41.701 1.00 68.06 156 ARG A N 1
ATOM 1239 C CA . ARG A 1 156 ? 21.327 27.422 -40.998 1.00 68.06 156 ARG A CA 1
ATOM 1240 C C . ARG A 1 156 ? 21.872 27.187 -39.590 1.00 68.06 156 ARG A C 1
ATOM 1242 O O . ARG A 1 156 ? 22.757 27.928 -39.176 1.00 68.06 156 ARG A O 1
ATOM 1249 N N . THR A 1 157 ? 21.370 26.189 -38.858 1.00 69.50 157 THR A N 1
ATOM 1250 C CA . THR A 1 157 ? 21.765 25.933 -37.460 1.00 69.50 157 THR A CA 1
ATOM 1251 C C . THR A 1 157 ? 21.865 24.437 -37.137 1.00 69.50 157 THR A C 1
ATOM 1253 O O . THR A 1 157 ? 22.931 23.846 -37.278 1.00 69.50 157 THR A O 1
ATOM 1256 N N . VAL A 1 158 ? 20.779 23.812 -36.677 1.00 69.38 158 VAL A N 1
ATOM 1257 C CA . VAL A 1 158 ? 20.730 22.416 -36.216 1.00 69.38 158 VAL A CA 1
ATOM 1258 C C . VAL A 1 158 ? 19.398 21.779 -36.611 1.00 69.38 158 VAL A C 1
ATOM 1260 O O . VAL A 1 158 ? 18.367 22.448 -36.678 1.00 69.38 158 VAL A O 1
ATOM 1263 N N . ALA A 1 159 ? 19.398 20.470 -36.866 1.00 69.19 159 ALA A N 1
ATOM 1264 C CA . ALA A 1 159 ? 18.166 19.718 -37.059 1.00 69.19 159 ALA A CA 1
ATOM 1265 C C . ALA A 1 159 ? 17.475 19.491 -35.701 1.00 69.19 159 ALA A C 1
ATOM 1267 O O . ALA A 1 159 ? 18.021 18.845 -34.804 1.00 69.19 159 ALA A O 1
ATOM 1268 N N . GLY A 1 160 ? 16.253 20.003 -35.539 1.00 66.81 160 GLY A N 1
ATOM 1269 C CA . GLY A 1 160 ? 15.540 19.930 -34.260 1.00 66.81 160 GLY A CA 1
ATOM 1270 C C . GLY A 1 160 ? 15.334 18.489 -33.758 1.00 66.81 160 GLY A C 1
ATOM 1271 O O . GLY A 1 160 ? 14.753 17.652 -34.444 1.00 66.81 160 GLY A O 1
ATOM 1272 N N . GLY A 1 161 ? 15.751 18.181 -32.529 1.00 63.03 161 GLY A N 1
ATOM 1273 C CA . GLY A 1 161 ? 15.491 16.891 -31.877 1.00 63.03 161 GLY A CA 1
ATOM 1274 C C . GLY A 1 161 ? 16.542 15.805 -32.126 1.00 63.03 161 GLY A C 1
ATOM 1275 O O . GLY A 1 161 ? 16.201 14.627 -32.064 1.00 63.03 161 GLY A O 1
ATOM 1276 N N . GLU A 1 162 ? 17.787 16.186 -32.420 1.00 61.06 162 GLU A N 1
ATOM 1277 C CA . GLU A 1 162 ? 18.951 15.277 -32.490 1.00 61.06 162 GLU A CA 1
ATOM 1278 C C . GLU A 1 162 ? 19.779 15.216 -31.193 1.00 61.06 162 GLU A C 1
ATOM 1280 O O . GLU A 1 162 ? 20.887 14.685 -31.193 1.00 61.06 162 GLU A O 1
ATOM 1285 N N . LEU A 1 163 ? 19.221 15.719 -30.084 1.00 48.28 163 LEU A N 1
ATOM 1286 C CA . LEU A 1 163 ? 19.753 15.585 -28.721 1.00 48.28 163 LEU A CA 1
ATOM 1287 C C . LEU A 1 163 ? 18.851 14.684 -27.866 1.00 48.28 163 LEU A C 1
ATOM 1289 O O . LEU A 1 163 ? 17.614 14.899 -27.883 1.00 48.28 163 LEU A O 1
#

Foldseek 3Di:
DDDPDPVVVVVVCVVCVVVVVVVVVVVCVVVVVVVQVPNDDPDPDDVPHDDDDDCVVVVVVVCQVPDPDHDPVVVVQVVVQVVCCVVPNNVDGDDDDPDPVVVVVLCCQAPPDQPDPNHHDDDLDDDDQDPDPCSLVPVQEAQDPVNVCQCVCVVPHHRHPPD

Organism: NCBI:txid408172

pLDDT: mean 81.5, std 11.43, range [48.28, 97.69]

Secondary structure (DSSP, 8-state):
---SSHHHHHHHHHHTHHHHHHHHHHHHHHTTGGG-TT-----SSSTTSPPPPPHHHHHHHHHHHHSSSPPPHHHHHHHHHHHHHHHH-TT------SSHHHHHHHH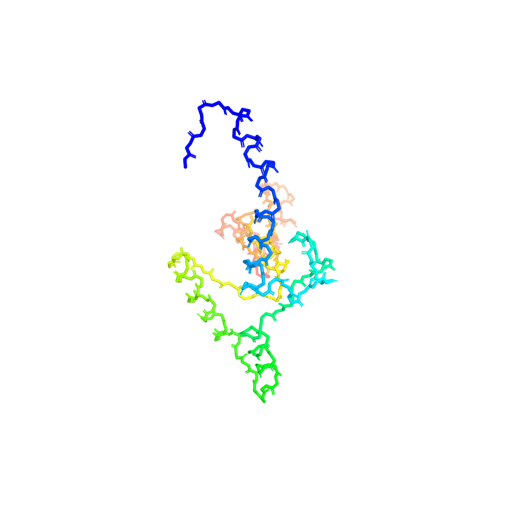HHHHTSPP-TT-SSPPS-S----S-TTHHHHHTSS--SSGGGTTTTTTTS--TT--

Sequence (163 aa):
MTSKFKYEWYQEIYDSFSAIIAEAEGYGKKLGLNKLPNDIGLYAGSSSRPGNLPNYVLDPIVEANRASRTIPVRTVEDDLRKVVKDVYGDQYDAAAANTCEACLRICFETLCAPPIMRRGETYRGRVIIPYSEDYEWLGGYGRAFPPRYKNLLVDRTVAGGEL

Radius of gyration: 31.36 Å; chains: 1; bounding box: 64×53×79 Å